Protein AF-A0A8T4KL59-F1 (afdb_monomer_lite)

Foldseek 3Di:
DDPPPDPVVVVVVVVVVVVVVVVVVVCVVPVPPDPPQQPLVRQLLQLLCCCCPPVVLDLVSQAVRWDFHAPDPRPDTDTDGLLVSLVVVPQDDDPCSSVVSSVVSVD

Secondary structure (DSSP, 8-state):
-------HHHHHHHHHHHHHHHHHHHHHHHH--------HHHHHHHHHHHHHHTTTT-TTHHHH-EEEE--TT-SS-EEEEHHHHHHHTTPPPSTTHHHHHHHHTT-

pLDDT: mean 78.16, std 10.13, range [47.62, 91.94]

Sequence (107 aa):
MKGVSLPINTIVVVAIAVLVMMVIAGFFVGGFQPTSQIPLSTAIANACDIARTTYNCAEVSLVSARVTYTKAGEEEPAPVTLGELCTISGIAEGPEFSKQCLARCGC

Radius of gyration: 26.23 Å; chains: 1; bounding box: 75×44×51 Å

Structure (mmCIF, N/CA/C/O backbone):
data_AF-A0A8T4KL59-F1
#
_entry.id   AF-A0A8T4KL59-F1
#
loop_
_atom_site.group_PDB
_atom_site.id
_atom_site.type_symbol
_atom_site.label_atom_id
_atom_site.label_alt_id
_atom_site.label_comp_id
_atom_site.label_asym_id
_atom_site.label_entity_id
_atom_site.label_seq_id
_atom_site.pdbx_PDB_ins_code
_atom_site.Cartn_x
_atom_site.Cartn_y
_atom_site.Cartn_z
_atom_site.occupancy
_atom_site.B_iso_or_equiv
_atom_site.auth_seq_id
_atom_site.auth_comp_id
_atom_site.auth_asym_id
_atom_site.auth_atom_id
_atom_site.pdbx_PDB_model_num
ATOM 1 N N . MET A 1 1 ? -57.324 18.605 34.958 1.00 47.62 1 MET A N 1
ATOM 2 C CA . MET A 1 1 ? -55.981 18.473 34.355 1.00 47.62 1 MET A CA 1
ATOM 3 C C . MET A 1 1 ? -55.415 19.879 34.230 1.00 47.62 1 MET A C 1
ATOM 5 O O . MET A 1 1 ? -55.956 20.663 33.463 1.00 47.62 1 MET A O 1
ATOM 9 N N . LYS A 1 2 ? -54.459 20.268 35.082 1.00 52.09 2 LYS A N 1
ATOM 10 C CA . LYS A 1 2 ? -53.864 21.612 35.025 1.00 52.09 2 LYS A CA 1
ATOM 11 C C . LYS A 1 2 ? -52.856 21.615 33.880 1.00 52.09 2 LYS A C 1
ATOM 13 O O . LYS A 1 2 ? -51.761 21.087 34.033 1.00 52.09 2 LYS A O 1
ATOM 18 N N . GLY A 1 3 ? -53.269 22.135 32.726 1.00 62.69 3 GLY A N 1
ATOM 19 C CA . GLY A 1 3 ? -52.360 22.427 31.627 1.00 62.69 3 GLY A CA 1
ATOM 20 C C . GLY A 1 3 ? -51.374 23.481 32.107 1.00 62.69 3 GLY A C 1
ATOM 21 O O . GLY A 1 3 ? -51.748 24.633 32.312 1.00 62.69 3 GLY A O 1
ATOM 22 N N . VAL A 1 4 ? -50.136 23.070 32.363 1.00 65.00 4 VAL A N 1
ATOM 23 C CA . VAL A 1 4 ? -49.039 24.007 32.585 1.00 65.00 4 VAL A CA 1
ATOM 24 C C . VAL A 1 4 ? -48.821 24.683 31.240 1.00 65.00 4 VAL A C 1
ATOM 26 O O . VAL A 1 4 ? -48.292 24.074 30.315 1.00 65.00 4 VAL A O 1
ATOM 29 N N . SER A 1 5 ? -49.318 25.910 31.099 1.00 66.25 5 SER A N 1
ATOM 30 C CA . SER A 1 5 ? -49.039 26.734 29.931 1.00 66.25 5 SER A CA 1
ATOM 31 C C . SER A 1 5 ? -47.558 27.083 29.985 1.00 66.25 5 SER A C 1
ATOM 33 O O . SER A 1 5 ? -47.158 28.013 30.684 1.00 66.25 5 SER A O 1
ATOM 35 N N . LEU A 1 6 ? -46.731 26.277 29.321 1.00 64.88 6 LEU A N 1
ATOM 36 C CA . LEU A 1 6 ? -45.312 26.559 29.200 1.00 64.88 6 LEU A CA 1
ATOM 37 C C . LEU A 1 6 ? -45.156 27.887 28.446 1.00 64.88 6 LEU A C 1
ATOM 39 O O . LEU A 1 6 ? -45.735 28.038 27.366 1.00 64.88 6 LEU A O 1
ATOM 43 N N . PRO A 1 7 ? -44.414 28.864 28.999 1.00 78.62 7 PRO A N 1
ATOM 44 C CA . PRO A 1 7 ? -44.139 30.112 28.303 1.00 78.62 7 PRO A CA 1
ATOM 45 C C . PRO A 1 7 ? -43.572 29.808 26.919 1.00 78.62 7 PRO A C 1
ATOM 47 O O . PRO A 1 7 ? -42.713 28.936 26.794 1.00 78.62 7 PRO A O 1
ATOM 50 N N . ILE A 1 8 ? -44.016 30.529 25.891 1.00 81.69 8 ILE A N 1
ATOM 51 C CA . ILE A 1 8 ? -43.637 30.272 24.489 1.00 81.69 8 ILE A CA 1
ATOM 52 C C . ILE A 1 8 ? -42.112 30.170 24.336 1.00 81.69 8 ILE A C 1
ATOM 54 O O . ILE A 1 8 ? -41.613 29.272 23.664 1.00 81.69 8 ILE A O 1
ATOM 58 N N . ASN A 1 9 ? -41.362 30.999 25.063 1.00 80.62 9 ASN A N 1
ATOM 59 C CA . ASN A 1 9 ? -39.900 30.966 25.081 1.00 80.62 9 ASN A CA 1
ATOM 60 C C . ASN A 1 9 ? -39.332 29.598 25.494 1.00 80.62 9 ASN A C 1
ATOM 62 O O . ASN A 1 9 ? -38.347 29.151 24.921 1.00 80.62 9 ASN A O 1
ATOM 66 N N . THR A 1 10 ? -39.955 28.903 26.447 1.00 83.56 10 THR A N 1
ATOM 67 C CA . THR A 1 10 ? -39.507 27.568 26.876 1.00 83.56 10 THR A CA 1
ATOM 68 C C . THR A 1 10 ? -39.758 26.510 25.804 1.00 83.56 10 THR A C 1
ATOM 70 O O . THR A 1 10 ? -38.903 25.659 25.585 1.00 83.56 10 THR A O 1
ATOM 73 N N . ILE A 1 11 ? -40.870 26.607 25.068 1.00 84.69 11 ILE A N 1
ATOM 74 C CA . ILE A 1 11 ? -41.183 25.705 23.950 1.00 84.69 11 ILE A CA 1
ATOM 75 C C . ILE A 1 11 ? -40.157 25.892 22.826 1.00 84.69 11 ILE A C 1
ATOM 77 O O . ILE A 1 11 ? -39.645 24.913 22.287 1.00 84.69 11 ILE A O 1
ATOM 81 N N . VAL A 1 12 ? -39.807 27.145 22.520 1.00 88.75 12 VAL A N 1
ATOM 82 C CA . VAL A 1 12 ? -38.789 27.476 21.511 1.00 88.75 12 VAL A CA 1
ATOM 83 C C . VAL A 1 12 ? -37.417 26.928 21.914 1.00 88.75 12 VAL A C 1
ATOM 85 O O . VAL A 1 12 ? -36.744 26.305 21.097 1.00 88.75 12 VAL A O 1
ATOM 88 N N . VAL A 1 13 ? -37.019 27.087 23.179 1.00 89.69 13 VAL A N 1
ATOM 89 C CA . VAL A 1 13 ? -35.738 26.562 23.684 1.00 89.69 13 VAL A CA 1
ATOM 90 C C . VAL A 1 13 ? -35.686 25.034 23.605 1.00 89.69 13 VAL A C 1
ATOM 92 O O . VAL A 1 13 ? -34.681 24.483 23.158 1.00 89.69 13 VAL A O 1
ATOM 95 N N . VAL A 1 14 ? -36.768 24.343 23.977 1.00 89.12 14 VAL A N 1
ATOM 96 C CA . VAL A 1 14 ? -36.843 22.876 23.886 1.00 89.12 14 VAL A CA 1
ATOM 97 C C . VAL A 1 14 ? -36.765 22.412 22.429 1.00 89.12 14 VAL A C 1
ATOM 99 O O . VAL A 1 14 ? -36.024 21.477 22.131 1.00 89.12 14 VAL A O 1
ATOM 102 N N . ALA A 1 15 ? -37.457 23.087 21.507 1.00 89.38 15 ALA A N 1
ATOM 103 C CA . ALA A 1 15 ? -37.405 22.753 20.085 1.00 89.38 15 ALA A CA 1
ATOM 104 C C . ALA A 1 15 ? -35.984 22.889 19.508 1.00 89.38 15 ALA A C 1
ATOM 106 O O . ALA A 1 15 ? -35.520 21.998 18.795 1.00 89.38 15 ALA A O 1
ATOM 107 N N . ILE A 1 16 ? -35.265 23.959 19.864 1.00 91.94 16 ILE A N 1
ATOM 108 C CA . ILE A 1 16 ? -33.873 24.167 19.439 1.00 91.94 16 ILE A CA 1
ATOM 109 C C . ILE A 1 16 ? -32.958 23.089 20.036 1.00 91.94 16 ILE A C 1
ATOM 111 O O . ILE A 1 16 ? -32.132 22.526 19.320 1.00 91.94 16 ILE A O 1
ATOM 115 N N . ALA A 1 17 ? -33.124 22.756 21.318 1.00 90.00 17 ALA A N 1
ATOM 116 C CA . ALA A 1 17 ? -32.307 21.743 21.986 1.00 90.00 17 ALA A CA 1
ATOM 117 C C . ALA A 1 17 ? -32.435 20.355 21.332 1.00 90.00 17 ALA A C 1
ATOM 119 O O . ALA A 1 17 ? -31.430 19.671 21.130 1.00 90.00 17 ALA A O 1
ATOM 120 N N . VAL A 1 18 ? -33.653 19.958 20.947 1.00 91.75 18 VAL A N 1
ATOM 121 C CA . VAL A 1 18 ? -33.898 18.687 20.242 1.00 91.75 18 VAL A CA 1
ATOM 122 C C . VAL A 1 18 ? -33.237 18.685 18.861 1.00 91.75 18 VAL A C 1
ATOM 124 O O . VAL A 1 18 ? -32.621 17.691 18.478 1.00 91.75 18 VAL A O 1
ATOM 127 N N . LEU A 1 19 ? -33.304 19.804 18.135 1.00 89.56 19 LEU A N 1
ATOM 128 C CA . LEU A 1 19 ? -32.686 19.942 16.813 1.00 89.56 19 LEU A CA 1
ATOM 129 C C . LEU A 1 19 ? -31.155 19.812 16.903 1.00 89.56 19 LEU A C 1
ATOM 131 O O . LEU A 1 19 ? -30.548 19.050 16.153 1.00 89.56 19 LEU A O 1
ATOM 135 N N . VAL A 1 20 ? -30.534 20.480 17.880 1.00 91.06 20 VAL A N 1
ATOM 136 C CA . VAL A 1 20 ? -29.088 20.376 18.131 1.00 91.06 20 VAL A CA 1
ATOM 137 C C . VAL A 1 20 ? -28.692 18.941 18.494 1.00 91.06 20 VAL A C 1
ATOM 139 O O . VAL A 1 20 ? -27.713 18.429 17.950 1.00 91.06 20 VAL A O 1
ATOM 142 N N . MET A 1 21 ? -29.470 18.253 19.339 1.00 87.69 21 MET A N 1
ATOM 143 C CA . MET A 1 21 ? -29.215 16.843 19.657 1.00 87.69 21 MET A CA 1
ATOM 144 C C . MET A 1 21 ? -29.279 15.936 18.422 1.00 87.69 21 MET A C 1
ATOM 146 O O . MET A 1 21 ? -28.435 15.052 18.288 1.00 87.69 21 MET A O 1
ATOM 150 N N . MET A 1 22 ? -30.228 16.156 17.507 1.00 86.25 22 MET A N 1
ATOM 151 C CA . MET A 1 22 ? -30.326 15.373 16.268 1.00 86.25 22 MET A CA 1
ATOM 152 C C . MET A 1 22 ? -29.115 15.574 15.351 1.00 86.25 22 MET A C 1
ATOM 154 O O . MET A 1 22 ? -28.620 14.604 14.779 1.00 86.25 22 MET A O 1
ATOM 158 N N . VAL A 1 23 ? -28.604 16.804 15.236 1.00 84.00 23 VAL A N 1
ATOM 159 C CA . VAL A 1 23 ? -27.413 17.100 14.419 1.00 84.00 23 VAL A CA 1
ATOM 160 C C . VAL A 1 23 ? -26.170 16.426 15.001 1.00 84.00 23 VAL A C 1
ATOM 162 O O . VAL A 1 23 ? -25.406 15.802 14.264 1.00 84.00 23 VAL A O 1
ATOM 165 N N . ILE A 1 24 ? -25.992 16.496 16.323 1.00 84.00 24 ILE A N 1
ATOM 166 C CA . ILE A 1 24 ? -24.876 15.840 17.015 1.00 84.00 24 ILE A CA 1
ATOM 167 C C . ILE A 1 24 ? -24.975 14.318 16.848 1.00 84.00 24 ILE A C 1
ATOM 169 O O . ILE A 1 24 ? -23.999 13.681 16.461 1.00 84.00 24 ILE A O 1
ATOM 173 N N . ALA A 1 25 ? -26.158 13.735 17.065 1.00 80.88 25 ALA A N 1
ATOM 174 C CA . ALA A 1 25 ? -26.381 12.304 16.874 1.00 80.88 25 ALA A 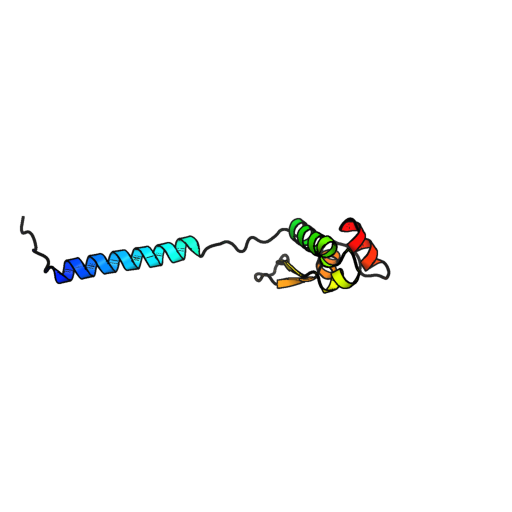CA 1
ATOM 175 C C . ALA A 1 25 ? -26.086 11.860 15.430 1.00 80.88 25 ALA A C 1
ATOM 177 O O . ALA A 1 25 ? -25.425 10.844 15.229 1.00 80.88 25 ALA A O 1
ATOM 178 N N . GLY A 1 26 ? -26.495 12.644 14.427 1.00 77.81 26 GLY A N 1
ATOM 179 C CA . GLY A 1 26 ? -26.169 12.385 13.022 1.00 77.81 26 GLY A CA 1
ATOM 180 C C . GLY A 1 26 ? -24.663 12.394 12.741 1.00 77.81 26 GLY A C 1
ATOM 181 O O . GLY A 1 26 ? -24.173 11.553 11.988 1.00 77.81 26 GLY A O 1
ATOM 182 N N . PHE A 1 27 ? -23.914 13.278 13.403 1.00 73.50 27 PHE A N 1
ATOM 183 C CA . PHE A 1 27 ? -22.451 13.318 13.318 1.00 73.50 27 PHE A CA 1
ATOM 184 C C . PHE A 1 27 ? -21.794 12.047 13.873 1.00 73.50 27 PHE A C 1
ATOM 186 O O . PHE A 1 27 ? -20.872 11.511 13.260 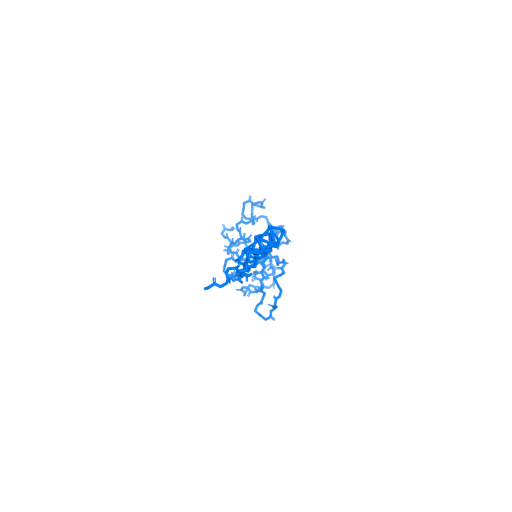1.00 73.50 27 PHE A O 1
ATOM 193 N N . PHE A 1 28 ? -22.289 11.523 14.997 1.00 72.44 28 PHE A N 1
ATOM 194 C CA . PHE A 1 28 ? -21.765 10.283 15.579 1.00 72.44 28 PHE A CA 1
ATOM 195 C C . PHE A 1 28 ? -22.152 9.033 14.777 1.00 72.44 28 PHE A C 1
ATOM 197 O O . PHE A 1 28 ? -21.359 8.098 14.696 1.00 72.44 28 PHE A O 1
ATOM 204 N N . VAL A 1 29 ? -23.326 9.020 14.139 1.00 68.06 29 VAL A N 1
ATOM 205 C CA . VAL A 1 29 ? -23.768 7.899 13.288 1.00 68.06 29 VAL A CA 1
ATOM 206 C C . VAL A 1 29 ? -23.011 7.860 11.951 1.00 68.06 29 VAL A C 1
ATOM 208 O O . VAL A 1 29 ? -22.775 6.777 11.423 1.00 68.06 29 VAL A O 1
ATOM 211 N N . GLY A 1 30 ? -22.587 9.009 11.414 1.00 60.69 30 GLY A N 1
ATOM 212 C CA . GLY A 1 30 ? -21.817 9.082 10.163 1.00 60.69 30 GLY A CA 1
ATOM 213 C C . GLY A 1 30 ? -20.294 8.974 10.316 1.00 60.69 30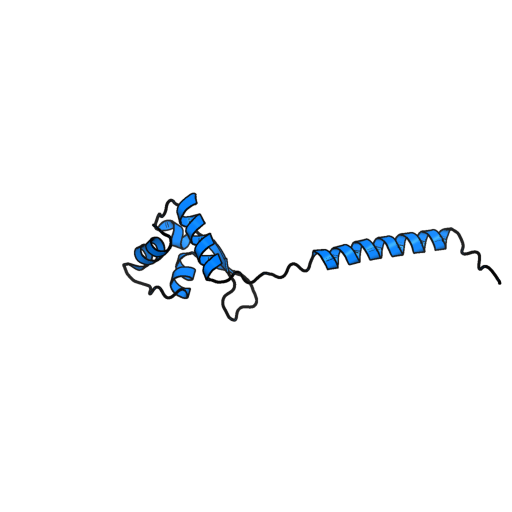 GLY A C 1
ATOM 214 O O . GLY A 1 30 ? -19.611 8.662 9.344 1.00 60.69 30 GLY A O 1
ATOM 215 N N . GLY A 1 31 ? -19.751 9.237 11.511 1.00 56.62 31 GLY A N 1
ATOM 216 C CA . GLY A 1 31 ? -18.304 9.333 11.747 1.00 56.62 31 GLY A CA 1
ATOM 217 C C . GLY A 1 31 ? -17.592 8.016 12.064 1.00 56.62 31 GLY A C 1
ATOM 218 O O . GLY A 1 31 ? -16.367 7.958 11.993 1.00 56.62 31 GLY A O 1
ATOM 219 N N . PHE A 1 32 ? -18.323 6.947 12.393 1.00 52.06 32 PHE A N 1
ATOM 220 C CA . PHE A 1 32 ? -17.732 5.635 12.671 1.00 52.06 32 PHE A CA 1
ATOM 221 C C . PHE A 1 32 ? -17.599 4.824 11.377 1.00 52.06 32 PHE A C 1
ATOM 223 O O . PHE A 1 32 ? -18.222 3.779 11.199 1.00 52.06 32 PHE A O 1
ATOM 230 N N . GLN A 1 33 ? -16.804 5.325 10.430 1.00 55.81 33 GLN A N 1
ATOM 231 C CA . GLN A 1 33 ? -16.307 4.460 9.368 1.00 55.81 33 GLN A CA 1
ATOM 232 C C . GLN A 1 33 ? -15.214 3.591 9.995 1.00 55.81 33 GLN A C 1
ATOM 234 O O . GLN A 1 33 ? -14.206 4.145 10.438 1.00 55.81 33 GLN A O 1
ATOM 239 N N . PRO A 1 34 ? -15.381 2.257 10.085 1.00 52.75 34 PRO A N 1
ATOM 240 C CA . PRO A 1 34 ? -14.270 1.414 10.483 1.00 52.75 34 PRO A CA 1
ATOM 241 C C . PRO A 1 34 ? -13.133 1.700 9.505 1.00 52.75 34 PRO A C 1
ATOM 243 O O . PRO A 1 34 ? -13.343 1.667 8.288 1.00 52.75 34 PRO A O 1
ATOM 246 N N . THR A 1 35 ? -11.944 2.003 10.025 1.00 55.31 35 THR A N 1
ATOM 247 C CA . THR A 1 35 ? -10.694 1.897 9.276 1.00 55.31 35 THR A CA 1
ATOM 248 C C . THR A 1 35 ? -10.588 0.441 8.852 1.00 55.31 35 THR A C 1
ATOM 250 O O . THR A 1 35 ? -10.081 -0.415 9.572 1.00 55.31 35 THR A O 1
ATOM 253 N N . SER A 1 36 ? -11.230 0.128 7.726 1.00 52.06 36 SER A N 1
ATOM 254 C CA . SER A 1 36 ? -11.320 -1.215 7.190 1.00 52.06 36 SER A CA 1
ATOM 255 C C . SER A 1 36 ? -9.887 -1.627 6.921 1.00 52.06 36 SER A C 1
ATOM 257 O O . SER A 1 36 ? -9.230 -1.052 6.054 1.00 52.06 36 SER A O 1
ATOM 259 N N . GLN A 1 37 ? -9.372 -2.530 7.753 1.00 58.59 37 GLN A N 1
ATOM 260 C CA . GLN A 1 37 ? -8.038 -3.076 7.586 1.00 58.59 37 GLN A CA 1
ATOM 261 C C . GLN A 1 37 ? -8.014 -3.699 6.196 1.00 58.59 37 GLN A C 1
ATOM 263 O O . GLN A 1 37 ? -8.687 -4.699 5.938 1.00 58.59 37 GLN A O 1
ATOM 268 N N . ILE A 1 38 ? -7.323 -3.041 5.267 1.00 69.81 38 ILE A N 1
ATOM 269 C CA . ILE A 1 38 ? -7.246 -3.514 3.894 1.00 69.81 38 ILE A CA 1
ATOM 270 C C . ILE A 1 38 ? -6.433 -4.808 3.947 1.00 69.81 38 ILE A C 1
ATOM 272 O O . ILE A 1 38 ? -5.290 -4.776 4.412 1.00 69.81 38 ILE A O 1
ATOM 276 N N . PRO A 1 39 ? -6.981 -5.952 3.501 1.00 76.62 39 PRO A N 1
ATOM 277 C CA . PRO A 1 39 ? -6.220 -7.189 3.499 1.00 76.62 39 PRO A CA 1
ATOM 278 C C . PRO A 1 39 ? -4.998 -7.023 2.591 1.00 76.62 39 PRO A C 1
ATOM 280 O O . PRO A 1 39 ? -5.059 -6.344 1.563 1.00 76.62 39 PRO A O 1
ATOM 283 N N . LEU A 1 40 ? -3.888 -7.668 2.954 1.00 79.06 40 LEU A N 1
ATOM 284 C CA . LEU A 1 40 ? -2.608 -7.558 2.245 1.00 79.06 40 LEU A CA 1
ATOM 285 C C . LEU A 1 40 ? -2.743 -7.810 0.734 1.00 79.06 40 LEU A C 1
ATOM 287 O O . LEU A 1 40 ? -2.107 -7.132 -0.064 1.00 79.06 40 LEU A O 1
ATOM 291 N N . SER A 1 41 ? -3.616 -8.736 0.328 1.00 79.19 41 SER A N 1
ATOM 292 C CA . SER A 1 41 ? -3.900 -9.015 -1.083 1.00 79.19 41 SER A CA 1
ATOM 293 C C . SER A 1 41 ? -4.459 -7.800 -1.827 1.00 79.19 41 SER A C 1
ATOM 295 O O . SER A 1 41 ? -4.030 -7.518 -2.942 1.00 79.19 41 SER A O 1
ATOM 297 N N . THR A 1 42 ? -5.377 -7.058 -1.209 1.00 83.31 42 THR A N 1
ATOM 298 C CA . THR A 1 42 ? -5.957 -5.835 -1.778 1.00 83.31 42 THR A CA 1
ATOM 299 C C . THR A 1 42 ? -4.959 -4.683 -1.748 1.00 83.31 42 THR A C 1
ATOM 301 O O . THR A 1 42 ? -4.880 -3.928 -2.713 1.00 83.31 42 THR A O 1
ATOM 304 N N . ALA A 1 43 ? -4.149 -4.565 -0.691 1.00 82.25 43 ALA A N 1
ATOM 305 C CA . ALA A 1 43 ? -3.088 -3.558 -0.631 1.00 82.25 43 ALA A CA 1
ATOM 306 C C . ALA A 1 43 ? -2.053 -3.765 -1.750 1.00 82.25 43 ALA A C 1
ATOM 308 O O . ALA A 1 43 ? -1.708 -2.816 -2.452 1.00 82.25 43 ALA A O 1
ATOM 309 N N . ILE A 1 44 ? -1.630 -5.013 -1.980 1.00 85.06 44 ILE A N 1
ATOM 310 C CA . ILE A 1 44 ? -0.732 -5.374 -3.084 1.00 85.06 44 ILE A CA 1
ATOM 311 C C . ILE A 1 44 ? -1.392 -5.101 -4.433 1.00 85.06 44 ILE A C 1
ATOM 313 O O . ILE A 1 44 ? -0.764 -4.477 -5.278 1.00 85.06 44 ILE A O 1
ATOM 317 N N . ALA A 1 45 ? -2.650 -5.506 -4.634 1.00 86.06 45 ALA A N 1
ATOM 318 C CA . ALA A 1 45 ? -3.357 -5.253 -5.889 1.00 86.06 45 ALA A CA 1
ATOM 319 C C . ALA A 1 45 ? -3.429 -3.751 -6.215 1.00 86.06 45 ALA A C 1
ATOM 321 O O . ALA A 1 45 ? -3.080 -3.348 -7.321 1.00 86.06 45 ALA A O 1
ATOM 322 N N . ASN A 1 46 ? -3.777 -2.916 -5.230 1.00 85.06 46 ASN A N 1
ATOM 323 C CA . ASN A 1 46 ? -3.828 -1.462 -5.392 1.00 85.06 46 ASN A CA 1
ATOM 324 C C . ASN A 1 46 ? -2.446 -0.868 -5.703 1.00 85.06 46 ASN A C 1
ATOM 326 O O . ASN A 1 46 ? -2.317 -0.012 -6.577 1.00 85.06 46 ASN A O 1
ATOM 330 N N . ALA A 1 47 ? -1.402 -1.323 -5.007 1.00 84.56 47 ALA A N 1
ATOM 331 C CA . ALA A 1 47 ? -0.040 -0.860 -5.246 1.00 84.56 47 ALA A CA 1
ATOM 332 C C . ALA A 1 47 ? 0.483 -1.300 -6.630 1.00 84.56 47 ALA A C 1
ATOM 334 O O . ALA A 1 47 ? 1.138 -0.513 -7.316 1.00 84.56 47 ALA A O 1
ATOM 335 N N . CYS A 1 48 ? 0.144 -2.516 -7.069 1.00 86.00 48 CYS A N 1
ATOM 336 C CA . CYS A 1 48 ? 0.449 -3.029 -8.404 1.00 86.00 48 CYS A CA 1
ATOM 337 C C . CYS A 1 48 ? -0.288 -2.251 -9.501 1.00 86.00 48 CYS A C 1
ATOM 339 O O . CYS A 1 48 ? 0.315 -1.928 -10.525 1.00 86.00 48 CYS A O 1
ATOM 341 N N . ASP A 1 49 ? -1.560 -1.897 -9.293 1.00 88.75 49 ASP A N 1
ATOM 342 C CA . ASP A 1 49 ? -2.290 -1.063 -10.248 1.00 88.75 49 ASP A CA 1
ATOM 343 C C . ASP A 1 49 ? -1.634 0.313 -10.383 1.00 88.75 49 ASP A C 1
ATOM 345 O O . ASP A 1 49 ? -1.379 0.736 -11.505 1.00 88.75 49 ASP A O 1
ATOM 349 N N . ILE A 1 50 ? -1.238 0.959 -9.279 1.00 84.88 50 ILE A N 1
ATOM 350 C CA . ILE A 1 50 ? -0.494 2.232 -9.325 1.00 84.88 50 ILE A CA 1
ATOM 351 C C . ILE A 1 50 ? 0.835 2.067 -10.079 1.00 84.88 50 ILE A C 1
ATOM 353 O O . ILE A 1 50 ? 1.187 2.908 -10.912 1.00 84.88 50 ILE A O 1
ATOM 357 N N . ALA A 1 51 ? 1.576 0.987 -9.822 1.00 85.69 51 ALA A N 1
ATOM 358 C CA . ALA A 1 51 ? 2.827 0.707 -10.524 1.00 85.69 51 ALA A CA 1
ATOM 359 C C . ALA A 1 51 ? 2.619 0.539 -12.036 1.00 85.69 51 ALA A C 1
ATOM 361 O O . ALA A 1 51 ? 3.408 1.060 -12.827 1.00 85.69 51 ALA A O 1
ATOM 362 N N . ARG A 1 52 ? 1.533 -0.119 -12.448 1.00 85.06 52 ARG A N 1
ATOM 363 C CA . ARG A 1 52 ? 1.202 -0.347 -13.857 1.00 85.06 52 ARG A CA 1
ATOM 364 C C . ARG A 1 52 ? 0.649 0.903 -14.543 1.00 85.06 52 ARG A C 1
ATOM 366 O O . ARG A 1 52 ? 1.110 1.250 -15.624 1.00 85.06 52 ARG A O 1
ATOM 373 N N . THR A 1 53 ? -0.317 1.592 -13.940 1.00 84.81 53 THR A N 1
ATOM 374 C CA . THR A 1 53 ? -1.017 2.718 -14.580 1.00 84.81 53 THR A CA 1
ATOM 375 C C . THR A 1 53 ? -0.210 4.007 -14.551 1.00 84.81 53 THR A C 1
ATOM 377 O O . THR A 1 53 ? -0.242 4.769 -15.512 1.00 84.81 53 THR A O 1
ATOM 380 N N . THR A 1 54 ? 0.500 4.267 -13.452 1.00 85.62 54 THR A N 1
ATOM 381 C CA . THR A 1 54 ? 1.169 5.557 -13.220 1.00 85.62 54 THR A CA 1
ATOM 382 C C . THR A 1 54 ? 2.645 5.497 -13.582 1.00 85.62 54 THR A C 1
ATOM 384 O O . THR A 1 54 ? 3.185 6.447 -14.143 1.00 85.62 54 THR A O 1
ATOM 387 N N . TYR A 1 55 ? 3.299 4.376 -13.279 1.00 83.94 55 TYR A N 1
ATOM 388 C CA . TYR A 1 55 ? 4.743 4.212 -13.460 1.00 83.94 55 TYR A CA 1
ATOM 389 C C . TYR A 1 55 ? 5.112 3.241 -14.584 1.00 83.94 55 TYR A C 1
ATOM 391 O O . TYR A 1 55 ? 6.298 3.017 -14.810 1.00 83.94 55 TYR A O 1
ATOM 399 N N . ASN A 1 56 ? 4.124 2.681 -15.291 1.00 85.38 56 ASN A N 1
ATOM 400 C CA . ASN A 1 56 ? 4.313 1.765 -16.417 1.00 85.38 56 ASN A CA 1
ATOM 401 C C . ASN A 1 56 ? 5.311 0.636 -16.104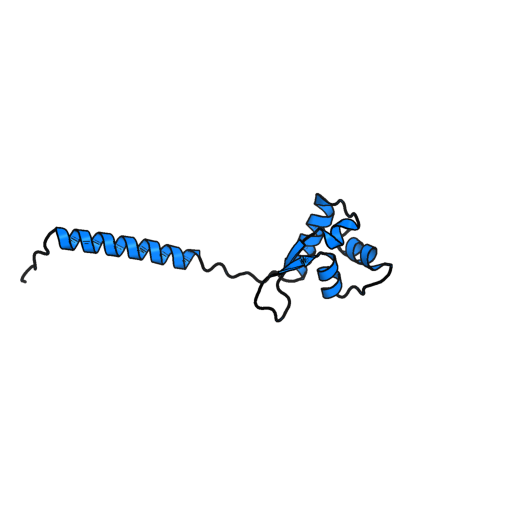 1.00 85.38 56 ASN A C 1
ATOM 403 O O . ASN A 1 56 ? 6.226 0.360 -16.878 1.00 85.38 56 ASN A O 1
ATOM 407 N N . CYS A 1 57 ? 5.171 0.040 -14.915 1.00 83.56 57 CYS A N 1
ATOM 408 C CA . CYS A 1 57 ? 6.028 -1.038 -14.421 1.00 83.56 57 CYS A CA 1
ATOM 409 C C . CYS A 1 57 ? 7.519 -0.683 -14.274 1.00 83.56 57 CYS A C 1
ATOM 411 O O . CYS A 1 57 ? 8.366 -1.570 -14.192 1.00 83.56 57 CYS A O 1
ATOM 413 N N . ALA A 1 58 ? 7.872 0.602 -14.214 1.00 84.19 58 ALA A N 1
ATOM 414 C CA . ALA A 1 58 ? 9.248 1.009 -13.971 1.00 84.19 58 ALA A CA 1
ATOM 415 C C . ALA A 1 58 ? 9.686 0.654 -12.539 1.00 84.19 58 ALA A C 1
ATOM 417 O O . ALA A 1 58 ? 8.897 0.750 -11.598 1.00 84.19 58 ALA A O 1
ATOM 418 N N . GLU A 1 59 ? 10.965 0.325 -12.343 1.00 78.81 59 GLU A N 1
ATOM 419 C CA . GLU A 1 59 ? 11.518 -0.045 -11.025 1.00 78.81 59 GLU A CA 1
ATOM 420 C C . GLU A 1 59 ? 11.338 1.053 -9.964 1.00 78.81 59 GLU A C 1
ATOM 422 O O . GLU A 1 59 ? 11.205 0.769 -8.775 1.00 78.81 59 GLU A O 1
ATOM 427 N N . VAL A 1 60 ? 11.227 2.315 -10.392 1.00 82.25 60 VAL A N 1
ATOM 428 C CA . VAL A 1 60 ? 10.928 3.459 -9.514 1.00 82.25 60 VAL A CA 1
ATOM 429 C C . VAL A 1 60 ? 9.581 3.332 -8.790 1.00 82.25 60 VAL A C 1
ATOM 431 O O . VAL A 1 60 ? 9.383 3.947 -7.738 1.00 82.25 60 VAL A O 1
ATOM 434 N N . SER A 1 61 ? 8.659 2.519 -9.313 1.00 79.81 61 SER A N 1
ATOM 435 C CA . SER A 1 61 ? 7.356 2.256 -8.698 1.00 79.81 61 SER A CA 1
ATOM 436 C C . SER A 1 61 ? 7.466 1.557 -7.344 1.00 79.81 61 SER A C 1
ATOM 438 O O . SER A 1 61 ? 6.624 1.794 -6.486 1.00 79.81 61 SER A O 1
ATOM 440 N N . LEU A 1 62 ? 8.532 0.791 -7.095 1.00 75.31 62 LEU A N 1
ATOM 441 C CA . LEU A 1 62 ? 8.732 0.059 -5.838 1.00 75.31 62 LEU A CA 1
ATOM 442 C C . LEU A 1 62 ? 8.841 0.989 -4.627 1.00 75.31 62 LEU A C 1
ATOM 444 O O . LEU A 1 62 ? 8.404 0.631 -3.539 1.00 75.31 62 LEU A O 1
ATOM 448 N N . VAL A 1 63 ? 9.385 2.190 -4.833 1.00 82.25 63 VAL A N 1
ATOM 449 C CA . VAL A 1 63 ? 9.591 3.209 -3.789 1.00 82.25 63 VAL A CA 1
ATOM 450 C C . VAL A 1 63 ? 8.504 4.293 -3.835 1.00 82.25 63 VAL A C 1
ATOM 452 O O . VAL A 1 63 ? 8.230 4.966 -2.836 1.00 82.25 63 VAL A O 1
ATOM 455 N N . SER A 1 64 ? 7.874 4.467 -5.001 1.00 77.75 64 SER A N 1
ATOM 456 C CA . SER A 1 64 ? 6.950 5.575 -5.275 1.00 77.75 64 SER A CA 1
ATOM 457 C C . SER A 1 64 ? 5.476 5.187 -5.140 1.00 77.75 64 SER A C 1
ATOM 459 O O . SER A 1 64 ? 4.668 6.017 -4.726 1.00 77.75 64 SER A O 1
ATOM 461 N N . ALA A 1 65 ? 5.110 3.938 -5.442 1.00 79.94 65 ALA A N 1
ATOM 462 C CA . ALA A 1 65 ? 3.756 3.436 -5.247 1.00 79.94 65 ALA A CA 1
ATOM 463 C C . ALA A 1 65 ? 3.540 3.166 -3.754 1.00 79.94 65 ALA A C 1
ATOM 465 O O . ALA A 1 65 ? 4.078 2.211 -3.192 1.00 79.94 65 ALA A O 1
ATOM 466 N N . ARG A 1 66 ? 2.779 4.053 -3.109 1.00 76.94 66 ARG A N 1
ATOM 467 C CA . ARG A 1 66 ? 2.437 3.967 -1.690 1.00 76.94 66 ARG A CA 1
ATOM 468 C C . ARG A 1 66 ? 0.960 3.686 -1.535 1.00 76.94 66 ARG A C 1
ATOM 470 O O . ARG A 1 66 ? 0.134 4.340 -2.171 1.00 76.94 66 ARG A O 1
ATOM 477 N N . VAL A 1 67 ? 0.640 2.759 -0.650 1.00 81.69 67 VAL A N 1
ATOM 478 C CA . VAL A 1 67 ? -0.733 2.491 -0.233 1.00 81.69 67 VAL A CA 1
ATOM 479 C C . VAL A 1 67 ? -0.790 2.423 1.279 1.00 81.69 67 VAL A C 1
ATOM 481 O O . VAL A 1 67 ? 0.164 2.030 1.949 1.00 81.69 67 VAL A O 1
ATOM 484 N N . THR A 1 68 ? -1.921 2.833 1.824 1.00 79.19 68 THR A N 1
ATOM 485 C CA . THR A 1 68 ? -2.166 2.753 3.254 1.00 79.19 68 THR A CA 1
ATOM 486 C C . THR A 1 68 ? -2.440 1.298 3.625 1.00 79.19 68 THR A C 1
ATOM 488 O O . THR A 1 68 ? -3.420 0.715 3.159 1.00 79.19 68 THR A O 1
ATOM 491 N N . TYR A 1 69 ? -1.567 0.707 4.436 1.00 75.94 69 TYR A N 1
ATOM 492 C CA . TYR A 1 69 ? -1.683 -0.673 4.899 1.00 75.94 69 TYR A CA 1
ATOM 493 C C . TYR A 1 69 ? -1.391 -0.739 6.398 1.00 75.94 69 TYR A C 1
ATOM 495 O O . TYR A 1 69 ? -0.473 -0.091 6.894 1.00 75.94 69 TYR A O 1
ATOM 503 N N . THR A 1 70 ? -2.177 -1.533 7.119 1.00 74.44 70 THR A N 1
ATOM 504 C CA . THR A 1 70 ? -1.972 -1.801 8.545 1.00 74.44 70 THR A CA 1
ATOM 505 C C . THR A 1 70 ? -1.310 -3.166 8.673 1.00 74.44 70 THR A C 1
ATOM 507 O O . THR A 1 70 ? -1.892 -4.169 8.249 1.00 74.44 70 THR A O 1
ATOM 510 N N . LYS A 1 71 ? -0.089 -3.236 9.220 1.00 67.31 71 LYS A N 1
ATOM 511 C CA . LYS A 1 71 ? 0.559 -4.533 9.461 1.00 67.31 71 LYS A CA 1
ATOM 512 C C . LYS A 1 71 ? -0.161 -5.272 10.589 1.00 67.31 71 LYS A C 1
ATOM 514 O O . LYS A 1 71 ? -0.744 -4.668 11.485 1.00 67.31 71 LYS A O 1
ATOM 519 N N . ALA A 1 72 ? -0.097 -6.602 10.557 1.00 65.50 72 ALA A N 1
ATOM 520 C CA . ALA A 1 72 ? -0.645 -7.432 11.622 1.00 65.50 72 ALA A CA 1
ATOM 521 C C . ALA A 1 72 ? 0.069 -7.117 12.950 1.00 65.50 72 ALA A C 1
ATOM 523 O O . ALA A 1 72 ? 1.241 -7.454 13.111 1.00 65.50 72 ALA A O 1
ATOM 524 N N . GLY A 1 73 ? -0.637 -6.462 13.876 1.00 64.94 73 GLY A N 1
ATOM 525 C CA . GLY A 1 73 ? -0.108 -6.036 15.177 1.00 64.94 73 GLY A CA 1
ATOM 526 C C . GLY A 1 73 ? 0.110 -4.527 15.339 1.00 64.94 73 GLY A C 1
ATOM 527 O O . GLY A 1 73 ? 0.459 -4.106 16.437 1.00 64.94 73 GLY A O 1
ATOM 528 N N . GLU A 1 74 ? -0.119 -3.717 14.301 1.00 65.31 74 GLU A N 1
ATOM 529 C CA . GLU A 1 74 ? -0.128 -2.250 14.402 1.00 65.31 74 GLU A CA 1
ATOM 530 C C . GLU A 1 74 ? -1.572 -1.732 14.484 1.00 65.31 74 GLU A C 1
ATOM 532 O O . GLU A 1 74 ? -2.444 -2.178 13.738 1.00 65.31 74 GLU A O 1
ATOM 537 N N . GLU A 1 75 ? -1.840 -0.797 15.400 1.00 62.75 75 GLU A N 1
ATOM 538 C CA . GLU A 1 75 ? -3.166 -0.170 15.539 1.00 62.75 75 GLU A CA 1
ATOM 539 C C . GLU A 1 75 ? -3.376 0.983 14.544 1.00 62.75 75 GLU A C 1
ATOM 541 O O . GLU A 1 75 ? -4.518 1.346 14.255 1.00 62.75 75 GLU A O 1
ATOM 546 N N . GLU A 1 76 ? -2.298 1.524 13.967 1.00 71.25 76 GLU A N 1
ATOM 547 C CA . GLU A 1 76 ? -2.362 2.665 13.055 1.00 71.25 76 GLU A CA 1
ATOM 548 C C . GLU A 1 76 ? -2.013 2.288 11.604 1.00 71.25 76 GLU A C 1
ATOM 550 O O . GLU A 1 76 ? -0.997 1.642 11.343 1.00 71.25 76 GLU A O 1
ATOM 555 N N . PRO A 1 77 ? -2.845 2.692 10.627 1.00 70.12 77 PRO A N 1
ATOM 556 C CA . PRO A 1 77 ? -2.542 2.517 9.215 1.00 70.12 77 PRO A CA 1
ATOM 557 C C . PRO A 1 77 ? -1.400 3.445 8.777 1.00 70.12 77 PRO A C 1
ATOM 559 O O . PRO A 1 77 ? -1.520 4.668 8.860 1.00 70.12 77 PRO A O 1
ATOM 562 N N . ALA A 1 78 ? -0.319 2.877 8.240 1.00 75.94 78 ALA A N 1
ATOM 563 C CA . ALA A 1 78 ? 0.827 3.631 7.734 1.00 75.94 78 ALA A CA 1
ATOM 564 C C . ALA A 1 78 ? 0.907 3.572 6.195 1.00 75.94 78 ALA A C 1
ATOM 566 O O . ALA A 1 78 ? 0.459 2.598 5.582 1.00 75.94 78 ALA A O 1
ATOM 567 N N . PRO A 1 79 ? 1.465 4.601 5.529 1.00 78.44 79 PRO A N 1
ATOM 568 C CA . PRO A 1 79 ? 1.772 4.521 4.107 1.00 78.44 79 PRO A CA 1
ATOM 569 C C . PRO A 1 79 ? 2.950 3.564 3.891 1.00 78.44 79 PRO A C 1
ATOM 571 O O . PRO A 1 79 ? 4.078 3.870 4.275 1.00 78.44 79 PRO A O 1
ATOM 574 N N . VAL A 1 80 ? 2.685 2.430 3.247 1.00 83.50 80 VAL A N 1
ATOM 575 C CA . VAL A 1 80 ? 3.669 1.383 2.945 1.00 83.50 80 VAL A CA 1
ATOM 576 C C . VAL A 1 80 ? 3.963 1.385 1.448 1.00 83.50 80 VAL A C 1
ATOM 578 O O . VAL A 1 80 ? 3.073 1.612 0.620 1.00 83.50 80 VAL A O 1
ATOM 581 N N . THR A 1 81 ? 5.224 1.174 1.089 1.00 86.31 81 THR A N 1
ATOM 582 C CA . THR A 1 81 ? 5.659 1.113 -0.313 1.00 86.31 81 THR A CA 1
ATOM 583 C C . THR A 1 81 ? 5.360 -0.248 -0.951 1.00 86.31 81 THR A C 1
ATOM 585 O O . THR A 1 81 ? 5.253 -1.262 -0.260 1.00 86.31 81 THR A O 1
ATOM 588 N N . LEU A 1 82 ? 5.249 -0.300 -2.284 1.00 83.56 82 LEU A N 1
ATOM 589 C CA . LEU A 1 82 ? 5.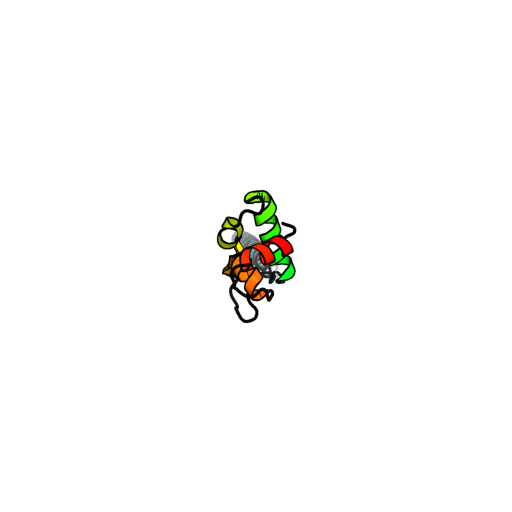099 -1.565 -3.015 1.00 83.56 82 LEU A CA 1
ATOM 590 C C . LEU A 1 82 ? 6.257 -2.533 -2.725 1.00 83.56 82 LEU A C 1
ATOM 592 O O . LEU A 1 82 ? 6.019 -3.729 -2.574 1.00 83.56 82 LEU A O 1
ATOM 596 N N . GLY A 1 83 ? 7.486 -2.019 -2.598 1.00 82.81 83 GLY A N 1
ATOM 597 C CA . GLY A 1 83 ? 8.643 -2.811 -2.182 1.00 82.81 83 GLY A CA 1
ATOM 598 C C . GLY A 1 83 ? 8.397 -3.490 -0.836 1.00 82.81 83 GLY A C 1
ATOM 599 O O . GLY A 1 83 ? 8.390 -4.711 -0.761 1.00 82.81 83 GLY A O 1
ATOM 600 N N . GLU A 1 84 ? 8.071 -2.728 0.205 1.00 83.25 84 GLU A N 1
ATOM 601 C CA . GLU A 1 84 ? 7.781 -3.305 1.524 1.00 83.25 84 GLU A CA 1
ATOM 602 C C . GLU A 1 84 ? 6.615 -4.301 1.497 1.00 83.25 84 GLU A C 1
ATOM 604 O O . GLU A 1 84 ? 6.682 -5.343 2.147 1.00 83.25 84 GLU A O 1
ATOM 609 N N . LEU A 1 85 ? 5.558 -4.030 0.727 1.00 84.81 85 LEU A N 1
ATOM 610 C CA . LEU A 1 85 ? 4.455 -4.978 0.555 1.00 84.81 85 LEU A CA 1
ATOM 611 C C . LEU A 1 85 ? 4.916 -6.289 -0.082 1.00 84.81 85 LEU A C 1
ATOM 613 O O . LEU A 1 85 ? 4.489 -7.359 0.353 1.00 84.81 85 LEU A O 1
ATOM 617 N N . CYS A 1 86 ? 5.814 -6.227 -1.063 1.00 85.69 86 CYS A N 1
ATOM 618 C CA . CYS A 1 86 ? 6.428 -7.406 -1.660 1.00 85.69 86 CYS A CA 1
ATOM 619 C C . CYS A 1 86 ? 7.271 -8.191 -0.647 1.00 85.69 86 CYS A C 1
ATOM 621 O O . CYS A 1 86 ? 7.158 -9.421 -0.599 1.00 85.69 86 CYS A O 1
ATOM 623 N N . THR A 1 87 ? 8.016 -7.517 0.227 1.00 85.56 87 THR A N 1
ATOM 624 C CA . THR A 1 87 ? 8.772 -8.172 1.303 1.00 85.56 87 THR A CA 1
ATOM 625 C C . THR A 1 87 ? 7.843 -8.849 2.314 1.00 85.56 87 THR A C 1
ATOM 627 O O . THR A 1 87 ? 8.024 -10.023 2.636 1.00 85.56 87 THR A O 1
ATOM 630 N N . ILE A 1 88 ? 6.777 -8.162 2.748 1.00 83.38 88 ILE A N 1
ATOM 631 C CA . ILE A 1 88 ? 5.759 -8.721 3.662 1.00 83.38 88 ILE A CA 1
ATOM 632 C C . ILE A 1 88 ? 5.040 -9.914 3.011 1.00 83.38 88 ILE A C 1
ATOM 634 O O . ILE A 1 88 ? 4.663 -10.871 3.683 1.00 83.38 88 ILE A O 1
ATOM 638 N N . SER A 1 89 ? 4.878 -9.887 1.689 1.00 81.50 89 SER A N 1
ATOM 639 C CA . SER A 1 89 ? 4.239 -10.955 0.919 1.00 81.50 89 SER A CA 1
ATOM 640 C C . SER A 1 89 ? 5.111 -12.197 0.686 1.00 81.50 89 SER A C 1
ATOM 642 O O . SER A 1 89 ? 4.635 -13.140 0.045 1.00 81.50 89 SER A O 1
ATOM 644 N N . GLY A 1 90 ? 6.359 -12.192 1.173 1.00 81.25 90 GLY A N 1
ATOM 645 C CA . GLY A 1 90 ? 7.286 -13.325 1.127 1.00 81.25 90 GLY A CA 1
ATOM 646 C C . GLY A 1 90 ? 8.354 -13.275 0.028 1.00 81.25 90 GLY A C 1
ATOM 647 O O . GLY A 1 90 ? 9.031 -14.281 -0.176 1.00 81.25 90 GLY A O 1
ATOM 648 N N . ILE A 1 91 ? 8.523 -12.155 -0.687 1.00 82.94 91 ILE A N 1
ATOM 649 C CA . ILE A 1 91 ? 9.603 -12.007 -1.678 1.00 82.94 91 ILE A CA 1
ATOM 650 C C . ILE A 1 91 ? 10.879 -11.572 -0.953 1.00 82.94 91 ILE A C 1
ATOM 652 O O . ILE A 1 91 ? 10.913 -10.515 -0.328 1.00 82.94 91 ILE A O 1
ATOM 656 N N . ALA A 1 92 ? 11.926 -12.393 -1.029 1.00 78.69 92 ALA A N 1
ATOM 657 C CA . ALA A 1 92 ? 13.208 -12.097 -0.400 1.00 78.69 92 ALA A CA 1
ATOM 658 C C . ALA A 1 92 ? 13.937 -10.954 -1.122 1.00 78.69 92 ALA A C 1
ATOM 660 O O . ALA A 1 92 ? 14.031 -10.941 -2.352 1.00 78.69 92 ALA A O 1
ATOM 661 N N . GLU A 1 93 ? 14.492 -10.019 -0.351 1.00 79.06 93 GLU A N 1
ATOM 662 C CA . GLU A 1 93 ? 15.337 -8.951 -0.882 1.00 79.06 93 GLU A CA 1
ATOM 663 C C . GLU A 1 93 ? 16.612 -9.541 -1.499 1.00 79.06 93 GLU A C 1
ATOM 665 O O . GLU A 1 93 ? 17.293 -10.383 -0.912 1.00 79.06 93 GLU A O 1
ATOM 670 N N . GLY A 1 94 ? 16.929 -9.118 -2.719 1.00 77.56 94 GLY A N 1
ATOM 671 C CA . GLY A 1 94 ? 18.026 -9.660 -3.506 1.00 77.56 94 GLY A CA 1
ATOM 672 C C . GLY A 1 94 ? 18.155 -8.948 -4.852 1.00 77.56 94 GLY A C 1
ATOM 673 O O . GLY A 1 94 ? 17.341 -8.080 -5.172 1.00 77.56 94 GLY A O 1
ATOM 674 N N . PRO A 1 95 ? 19.149 -9.317 -5.676 1.00 75.56 95 PRO A N 1
ATOM 675 C CA . PRO A 1 95 ? 19.410 -8.651 -6.955 1.00 75.56 95 PRO A CA 1
ATOM 676 C C . PRO A 1 95 ? 18.249 -8.770 -7.957 1.00 75.56 95 PRO A C 1
ATOM 678 O O . PRO A 1 95 ? 18.158 -7.973 -8.884 1.00 75.56 95 PRO A O 1
ATOM 681 N N . GLU A 1 96 ? 17.344 -9.735 -7.764 1.00 82.56 96 GLU A N 1
ATOM 682 C CA . GLU A 1 96 ? 16.149 -9.924 -8.596 1.00 82.56 96 GLU A CA 1
ATOM 683 C C . GLU A 1 96 ? 14.837 -9.535 -7.905 1.00 82.56 96 GLU A C 1
ATOM 685 O O . GLU A 1 96 ? 13.765 -9.739 -8.473 1.00 82.56 96 GLU A O 1
ATOM 690 N N . PHE A 1 97 ? 14.898 -8.948 -6.707 1.00 84.69 97 PHE A N 1
ATOM 691 C CA . PHE A 1 97 ? 13.713 -8.573 -5.934 1.00 84.69 97 PHE A CA 1
ATOM 692 C C . PHE A 1 97 ? 12.754 -7.693 -6.741 1.00 84.69 97 PHE A C 1
ATOM 694 O O . PHE A 1 97 ? 11.563 -7.987 -6.838 1.00 84.69 97 PHE A O 1
ATOM 701 N N . SER A 1 98 ? 13.293 -6.659 -7.391 1.00 80.75 98 SER A N 1
ATOM 702 C CA . SER A 1 98 ? 12.525 -5.722 -8.210 1.00 80.75 98 SER A CA 1
ATOM 703 C C . SER A 1 98 ? 11.764 -6.435 -9.323 1.00 80.75 98 SER A C 1
ATOM 705 O O . SER A 1 98 ? 10.573 -6.201 -9.515 1.00 80.75 98 SER A O 1
ATOM 707 N N . LYS A 1 99 ? 12.435 -7.365 -10.012 1.00 83.62 99 LYS A N 1
ATOM 708 C CA . LYS A 1 99 ? 11.852 -8.136 -11.112 1.00 83.62 99 LYS A CA 1
ATOM 709 C C . LYS A 1 99 ? 10.798 -9.114 -10.619 1.00 83.62 99 LYS A C 1
ATOM 711 O O . LYS A 1 99 ? 9.750 -9.212 -11.236 1.00 83.62 99 LYS A O 1
ATOM 716 N N . GLN A 1 100 ? 11.037 -9.808 -9.509 1.00 84.62 100 GLN A N 1
ATOM 717 C CA . GLN A 1 100 ? 10.073 -10.762 -8.948 1.00 84.62 100 GLN A CA 1
ATOM 718 C C . GLN A 1 100 ? 8.821 -10.064 -8.402 1.00 84.62 100 GLN A C 1
ATOM 720 O O . GLN A 1 100 ? 7.706 -10.549 -8.593 1.00 84.62 100 GLN A O 1
ATOM 725 N N . CYS A 1 101 ? 8.995 -8.909 -7.759 1.00 85.56 101 CYS A N 1
ATOM 726 C CA . CYS A 1 101 ? 7.894 -8.093 -7.259 1.00 85.56 101 CYS A CA 1
ATOM 727 C C . CYS A 1 101 ? 7.042 -7.533 -8.409 1.00 85.56 101 CYS A C 1
ATOM 729 O O . CYS A 1 101 ? 5.821 -7.678 -8.398 1.00 85.56 101 CYS A O 1
ATOM 731 N N . LEU A 1 102 ? 7.680 -6.977 -9.443 1.00 83.06 102 LEU A N 1
ATOM 732 C CA . LEU A 1 102 ? 6.990 -6.484 -10.637 1.00 83.06 102 LEU A CA 1
ATOM 733 C C . LEU A 1 102 ? 6.333 -7.622 -11.436 1.00 83.06 102 LEU A C 1
ATOM 735 O O . LEU A 1 102 ? 5.175 -7.484 -11.827 1.00 83.06 102 LEU A O 1
ATOM 739 N N . ALA A 1 103 ? 6.995 -8.775 -11.566 1.00 84.88 103 ALA A N 1
ATOM 740 C CA . ALA A 1 103 ? 6.428 -9.970 -12.197 1.00 84.88 103 ALA A CA 1
ATOM 741 C C . ALA A 1 103 ? 5.124 -10.418 -11.526 1.00 84.88 103 ALA A C 1
ATOM 743 O O 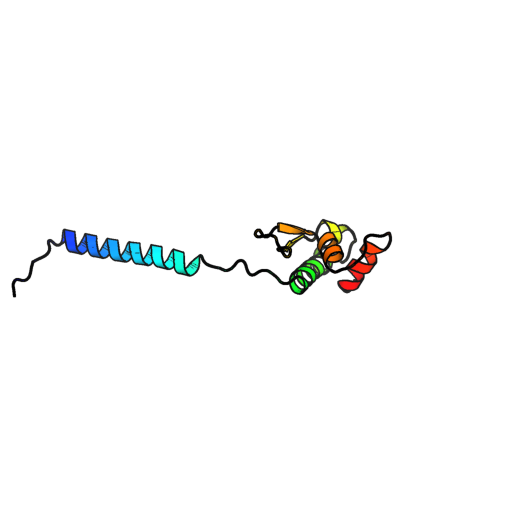. ALA A 1 103 ? 4.153 -10.800 -12.180 1.00 84.88 103 ALA A O 1
ATOM 744 N N . ARG A 1 104 ? 5.060 -10.315 -10.195 1.00 83.00 104 ARG A N 1
ATOM 745 C CA . ARG A 1 104 ? 3.846 -10.611 -9.428 1.00 83.00 104 ARG A CA 1
ATOM 746 C C . ARG A 1 104 ? 2.717 -9.608 -9.694 1.00 83.00 104 ARG A C 1
ATOM 748 O O . ARG A 1 104 ? 1.549 -9.976 -9.585 1.00 83.00 104 ARG A O 1
ATOM 755 N N . CYS A 1 105 ? 3.054 -8.376 -10.062 1.00 82.12 105 CYS A N 1
ATOM 756 C CA . CYS A 1 105 ? 2.102 -7.346 -10.473 1.00 82.12 105 CYS A CA 1
ATOM 757 C C . CYS A 1 105 ? 1.632 -7.483 -11.937 1.00 82.12 105 CYS A C 1
ATOM 759 O O . CYS A 1 105 ? 0.795 -6.690 -12.372 1.00 82.12 105 CYS A O 1
ATOM 761 N N . GLY A 1 106 ? 2.128 -8.470 -12.695 1.00 82.19 106 GLY A N 1
ATOM 762 C CA . GLY A 1 106 ? 1.815 -8.632 -14.121 1.00 82.19 106 GLY A CA 1
ATOM 763 C C . GLY A 1 106 ? 2.590 -7.678 -15.034 1.00 82.19 106 GLY A C 1
ATOM 764 O O . GLY A 1 106 ? 2.160 -7.416 -16.159 1.00 82.19 106 GLY A O 1
ATOM 765 N N . CYS A 1 107 ? 3.693 -7.149 -14.512 1.00 78.50 107 CYS A N 1
ATOM 766 C CA . CYS A 1 107 ? 4.813 -6.645 -15.283 1.00 78.50 107 CYS A CA 1
ATOM 767 C C . CYS A 1 107 ? 5.791 -7.814 -15.569 1.00 78.50 107 CYS A C 1
ATOM 769 O O . CYS A 1 107 ? 6.873 -7.537 -16.114 1.00 78.50 107 CYS A O 1
#